Protein AF-A0A7Y1YZQ7-F1 (afdb_monomer_lite)

Sequence (120 aa):
PYTVEHVVTQLQLLVFSALAFTVLMRTGLYPPELRSTNLDSDWLYRRGLKRIVEGTGELASRAVSSVTAAASRRSSALISELYRHHGPSGWLARTWPTGAMAFWATVLLATYLIAYYVPL

Foldseek 3Di:
DDDPVNVVVVVVVVVVVVVVVVVCVVVVVDDDDDPDDPDPVVCCCVVVVVVVVVVVVVVVVVVVVVVVVVVVVVVVVVVVVVCVVPPDDPPPPDDPPVVVVVVVVVVVVVVVCCVVVPDD

Radius of gyration: 41.91 Å; chains: 1; bounding box: 87×52×84 Å

Secondary structure (DSSP, 8-state):
---HHHHHHHHHHHHHHHHHHHHHHHTT-S----------HHHHHHHHHHHHHHHHHHHHHHHHHHHHHHHHHHHHHHHHHHHHHS-S--TTSS---HHHHHHHHHHHHHHHHHHHHS--

Structure (mmCIF, N/CA/C/O backbone):
data_AF-A0A7Y1YZQ7-F1
#
_entry.id   AF-A0A7Y1YZQ7-F1
#
loop_
_atom_site.group_PDB
_atom_site.id
_atom_site.type_symbol
_atom_site.label_atom_id
_atom_site.label_alt_id
_atom_site.label_comp_id
_atom_site.label_asym_id
_atom_site.label_entity_id
_atom_site.label_seq_id
_atom_site.pdbx_PDB_ins_code
_atom_site.Cartn_x
_atom_site.Cartn_y
_atom_site.Cartn_z
_atom_site.occupancy
_atom_site.B_iso_or_equiv
_atom_site.auth_seq_id
_atom_site.auth_comp_id
_atom_site.auth_asym_id
_atom_site.auth_atom_id
_atom_site.pdbx_PDB_model_num
ATOM 1 N N . PRO A 1 1 ? 3.130 5.312 28.562 1.00 66.19 1 PRO A N 1
ATOM 2 C CA . PRO A 1 1 ? 3.251 4.200 29.538 1.00 66.19 1 PRO A CA 1
ATOM 3 C C . PRO A 1 1 ? 1.890 4.001 30.213 1.00 66.19 1 PRO A C 1
ATOM 5 O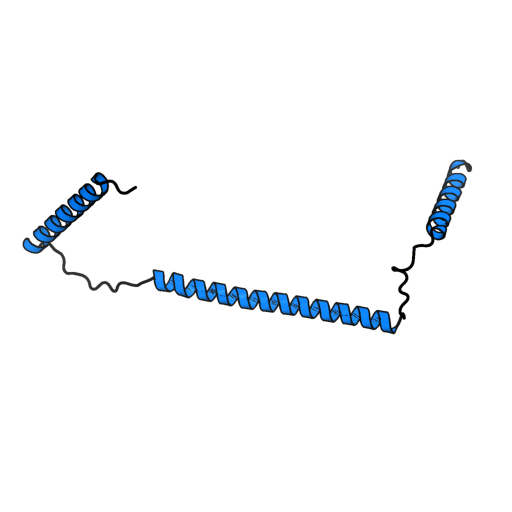 O . PRO A 1 1 ? 1.261 5.004 30.535 1.00 66.19 1 PRO A O 1
ATOM 8 N N . TYR A 1 2 ? 1.414 2.763 30.384 1.00 64.88 2 TYR A N 1
ATOM 9 C CA . TYR A 1 2 ? 0.182 2.504 31.141 1.00 64.88 2 TYR A CA 1
ATOM 10 C C . TYR A 1 2 ? 0.467 2.734 32.626 1.00 64.88 2 TYR A C 1
ATOM 12 O O . TYR A 1 2 ? 1.222 1.979 33.234 1.00 64.88 2 TYR A O 1
ATOM 20 N N . THR A 1 3 ? -0.084 3.804 33.195 1.00 91.31 3 THR A N 1
ATOM 21 C CA . THR A 1 3 ? -0.008 4.049 34.640 1.00 91.31 3 THR A CA 1
ATOM 22 C C . THR A 1 3 ? -1.187 3.378 35.336 1.00 91.31 3 THR A C 1
ATOM 24 O O . THR A 1 3 ? -2.202 3.073 34.704 1.00 91.31 3 THR A O 1
ATOM 27 N N . VAL A 1 4 ? -1.070 3.166 36.647 1.00 93.81 4 VAL A N 1
ATOM 28 C CA . VAL A 1 4 ? -2.165 2.620 37.465 1.00 93.81 4 VAL A CA 1
ATOM 29 C C . VAL A 1 4 ? -3.446 3.442 37.277 1.00 93.81 4 VAL A C 1
ATOM 31 O O . VAL A 1 4 ? -4.520 2.870 37.128 1.00 93.81 4 VAL A O 1
ATOM 34 N N . GLU A 1 5 ? -3.328 4.767 37.162 1.00 93.50 5 GLU A N 1
ATOM 35 C CA . GLU A 1 5 ? -4.459 5.664 36.896 1.00 93.50 5 GLU A CA 1
ATOM 36 C C . GLU A 1 5 ? -5.187 5.343 35.582 1.00 93.50 5 GLU A C 1
ATOM 38 O O . GLU A 1 5 ? -6.417 5.289 35.565 1.00 93.50 5 GLU A O 1
ATOM 43 N N . HIS A 1 6 ? -4.457 5.061 34.494 1.00 92.81 6 HIS A N 1
ATOM 44 C CA . HIS A 1 6 ? -5.070 4.693 33.211 1.00 92.81 6 HIS A CA 1
ATOM 45 C C . 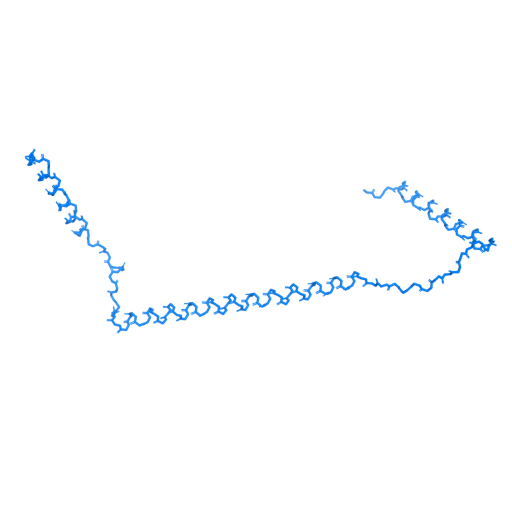HIS A 1 6 ? -5.877 3.394 33.328 1.00 92.81 6 HIS A C 1
ATOM 47 O O . HIS A 1 6 ? -6.993 3.315 32.816 1.00 92.81 6 HIS A O 1
ATOM 53 N N . VAL A 1 7 ? -5.340 2.389 34.027 1.00 94.69 7 VAL A N 1
ATOM 54 C CA . VAL A 1 7 ? -6.017 1.096 34.223 1.00 94.69 7 VAL A CA 1
ATOM 55 C C . VAL A 1 7 ? -7.265 1.260 35.087 1.00 94.69 7 VAL A C 1
ATOM 57 O O . VAL A 1 7 ? -8.333 0.772 34.725 1.00 94.69 7 VAL A O 1
ATOM 60 N N . VAL A 1 8 ? -7.153 1.979 36.207 1.00 96.44 8 VAL A N 1
ATOM 61 C CA . VAL A 1 8 ? -8.277 2.219 37.124 1.00 96.44 8 VAL A CA 1
ATOM 62 C C . VAL A 1 8 ? -9.402 2.968 36.414 1.00 96.44 8 VAL A C 1
ATOM 64 O O . VAL A 1 8 ? -10.560 2.570 36.520 1.00 96.44 8 VAL A O 1
ATOM 67 N N . THR A 1 9 ? -9.071 3.993 35.629 1.00 95.62 9 THR A N 1
ATOM 68 C CA . THR A 1 9 ? -10.070 4.764 34.877 1.00 95.62 9 THR A CA 1
ATOM 69 C C . THR A 1 9 ? -10.778 3.894 33.829 1.00 95.62 9 THR A C 1
ATOM 71 O O . THR A 1 9 ? -11.999 3.953 33.697 1.00 95.62 9 THR A O 1
ATOM 74 N N . GLN A 1 10 ? -10.055 3.021 33.117 1.00 96.50 10 GLN A N 1
ATOM 75 C CA . GLN A 1 10 ? -10.674 2.085 32.167 1.00 96.50 10 GLN A CA 1
ATOM 76 C C . GLN A 1 10 ? -11.581 1.059 32.853 1.00 96.50 10 GLN A C 1
ATOM 78 O O . GLN A 1 10 ? -12.674 0.782 32.360 1.00 96.50 10 GLN A O 1
ATOM 83 N N . LEU A 1 11 ? -11.166 0.531 34.008 1.00 97.12 11 LEU A N 1
ATOM 84 C CA . LEU A 1 11 ? -11.990 -0.381 34.802 1.00 97.12 11 LEU A CA 1
ATOM 85 C C . LEU A 1 11 ? -13.267 0.299 35.303 1.00 97.12 11 LEU A C 1
ATOM 87 O O . LEU A 1 11 ? -14.335 -0.302 35.231 1.00 97.12 11 LEU A O 1
ATOM 91 N N . GLN A 1 12 ? -13.186 1.555 35.749 1.00 97.06 12 GLN A N 1
ATOM 92 C CA . GLN A 1 12 ? -14.363 2.334 36.140 1.00 97.06 12 GLN A CA 1
ATOM 93 C C . GLN A 1 12 ? -15.352 2.462 34.975 1.00 97.06 12 GLN A C 1
ATOM 95 O O . GLN A 1 12 ? -16.531 2.148 35.142 1.00 97.06 12 GLN A O 1
ATOM 100 N N . LEU A 1 13 ? -14.881 2.848 33.783 1.00 97.44 13 LEU A N 1
ATOM 101 C CA . LEU A 1 13 ? -15.728 2.956 32.589 1.00 97.44 13 LEU A CA 1
ATOM 102 C C . LEU A 1 13 ? -16.376 1.617 32.210 1.00 97.44 13 LEU A C 1
ATOM 104 O O . LEU A 1 13 ? -17.564 1.585 31.884 1.00 97.44 13 LEU A O 1
ATOM 108 N N . LEU A 1 14 ? -15.627 0.514 32.286 1.00 97.44 14 LEU A N 1
ATOM 109 C CA . LEU A 1 14 ? -16.138 -0.833 32.021 1.00 97.44 14 LEU A CA 1
ATOM 110 C C . LEU A 1 14 ? -17.229 -1.236 33.020 1.00 97.44 14 LEU A C 1
ATOM 112 O O . LEU A 1 14 ? -18.287 -1.705 32.601 1.00 97.44 14 LEU A O 1
ATOM 116 N N . VAL A 1 15 ? -17.008 -1.014 34.320 1.00 97.94 15 VAL A N 1
ATOM 117 C CA . VAL A 1 15 ? -17.981 -1.338 35.377 1.00 97.94 15 VAL A CA 1
ATOM 118 C C . VAL A 1 15 ? -19.257 -0.514 35.220 1.00 97.94 15 VAL A C 1
ATOM 120 O O . VAL A 1 15 ? -20.351 -1.078 35.248 1.00 97.94 15 VAL A O 1
ATOM 123 N N . PHE A 1 16 ? -19.148 0.799 34.998 1.00 97.62 16 PHE A N 1
ATOM 124 C CA . PHE A 1 16 ? -20.322 1.650 34.788 1.00 97.62 16 PHE A CA 1
ATOM 125 C C . PHE A 1 16 ? -21.079 1.297 33.505 1.00 97.62 16 PHE A C 1
ATOM 127 O O . PHE A 1 16 ? -22.308 1.255 33.523 1.00 97.62 16 PHE A O 1
ATOM 134 N N . SER A 1 17 ? -20.372 0.978 32.416 1.00 96.75 17 SER A N 1
ATOM 135 C CA . SER A 1 17 ? -21.000 0.525 31.168 1.00 96.75 17 SER A CA 1
ATOM 136 C C . SER A 1 17 ? -21.757 -0.784 31.384 1.00 96.75 17 SER A C 1
ATOM 138 O O . SER A 1 17 ? -22.932 -0.882 31.040 1.00 96.75 17 SER A O 1
ATOM 140 N N . ALA A 1 18 ? -21.123 -1.773 32.022 1.00 96.00 18 ALA A N 1
ATOM 141 C CA . ALA A 1 18 ? -21.753 -3.050 32.340 1.00 96.00 18 ALA A CA 1
ATOM 142 C C . ALA A 1 18 ? -22.994 -2.875 33.234 1.00 96.00 18 ALA A C 1
ATOM 144 O O . ALA A 1 18 ? -24.029 -3.492 32.973 1.00 96.00 18 ALA A O 1
ATOM 145 N N . LEU A 1 19 ? -22.928 -2.001 34.245 1.00 96.12 19 LEU A N 1
ATOM 146 C CA . LEU A 1 19 ? -24.069 -1.674 35.102 1.00 96.12 19 LEU A CA 1
ATOM 147 C C . LEU A 1 19 ? -25.211 -1.039 34.296 1.00 96.12 19 LEU A C 1
ATOM 149 O O . LEU A 1 19 ? -26.354 -1.473 34.426 1.00 96.12 19 LEU A O 1
ATOM 153 N N . ALA A 1 20 ? -24.911 -0.064 33.432 1.00 93.31 20 ALA A N 1
ATOM 154 C CA . ALA A 1 20 ? -25.903 0.590 32.582 1.00 93.31 20 ALA A CA 1
ATOM 155 C C . ALA A 1 20 ? -26.609 -0.412 31.653 1.00 93.31 2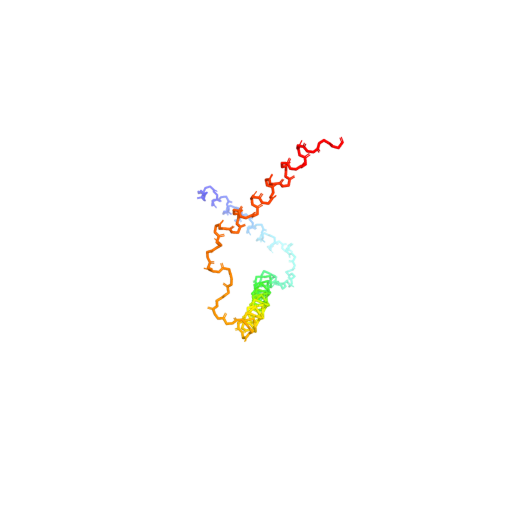0 ALA A C 1
ATOM 157 O O . ALA A 1 20 ? -27.839 -0.442 31.608 1.00 93.31 20 ALA A O 1
ATOM 158 N N . PHE A 1 21 ? -25.854 -1.290 30.983 1.00 91.75 21 PHE A N 1
ATOM 159 C CA . PHE A 1 21 ? -26.421 -2.360 30.156 1.00 91.75 21 PHE A CA 1
ATOM 160 C C . PHE A 1 21 ? -27.250 -3.353 30.978 1.00 91.75 21 PHE A C 1
ATOM 162 O O . PHE A 1 21 ? -28.322 -3.763 30.540 1.00 91.75 21 PHE A O 1
ATOM 169 N N . THR A 1 22 ? -26.810 -3.701 32.191 1.00 93.06 22 THR A N 1
ATOM 170 C CA . THR A 1 22 ? -27.555 -4.604 33.083 1.00 93.06 22 THR A CA 1
ATOM 171 C C . THR A 1 22 ? -28.889 -3.993 33.506 1.00 93.06 22 THR A C 1
ATOM 173 O O . THR A 1 22 ? -29.917 -4.668 33.472 1.00 93.06 22 THR A O 1
ATOM 176 N N . VAL A 1 23 ? -28.904 -2.708 33.868 1.00 94.06 23 VAL A N 1
ATOM 177 C CA . VAL A 1 23 ? -30.135 -1.974 34.195 1.00 94.06 23 VAL A CA 1
ATOM 178 C C . VAL A 1 23 ? -31.054 -1.896 32.977 1.00 94.06 23 VAL A C 1
ATOM 180 O O . VAL A 1 23 ? -32.245 -2.172 33.102 1.00 94.06 23 VAL A O 1
ATOM 183 N N . LEU A 1 24 ? -30.517 -1.592 31.793 1.00 91.75 24 LEU A N 1
ATOM 184 C CA . LEU A 1 24 ? -31.277 -1.533 30.542 1.00 91.75 24 LEU A CA 1
ATOM 185 C C . LEU A 1 24 ? -31.925 -2.888 30.194 1.00 91.75 24 LEU A C 1
ATOM 187 O O . LEU A 1 24 ? -33.093 -2.944 29.813 1.00 91.75 24 LEU A O 1
ATOM 191 N N . MET A 1 25 ? -31.197 -3.986 30.415 1.00 88.12 25 MET A N 1
ATOM 192 C CA . MET A 1 25 ? -31.698 -5.351 30.236 1.00 88.12 25 MET A CA 1
ATOM 193 C C . MET A 1 25 ? -32.784 -5.702 31.266 1.00 88.12 25 MET A C 1
ATOM 195 O O . MET A 1 25 ? -33.828 -6.244 30.917 1.00 88.12 25 MET A O 1
ATOM 199 N N . ARG A 1 26 ? -32.575 -5.352 32.544 1.00 90.06 26 ARG A N 1
ATOM 200 C CA . ARG A 1 26 ? -33.533 -5.605 33.639 1.00 90.06 26 ARG A CA 1
ATOM 201 C C . ARG A 1 26 ? -34.815 -4.782 33.524 1.00 90.06 26 ARG A C 1
ATOM 203 O O . ARG A 1 26 ? -35.853 -5.232 33.997 1.00 90.06 26 ARG A O 1
ATOM 210 N N . THR A 1 27 ? -34.742 -3.594 32.932 1.00 91.12 27 THR A N 1
ATOM 211 C CA . THR A 1 27 ? -35.890 -2.696 32.719 1.00 91.12 27 THR A CA 1
ATOM 212 C C . THR A 1 27 ? -36.657 -2.996 31.430 1.00 91.12 27 THR A C 1
ATOM 214 O O . THR A 1 27 ? -37.704 -2.397 31.205 1.00 91.12 27 THR A O 1
ATOM 217 N N . GLY A 1 28 ? -36.175 -3.920 30.588 1.00 82.00 28 GLY A N 1
ATOM 218 C CA . GLY A 1 28 ? -36.838 -4.291 29.332 1.00 82.00 28 GLY A CA 1
ATOM 219 C C . GLY A 1 28 ? -36.784 -3.210 28.246 1.00 82.00 28 GLY A C 1
ATOM 220 O O . GLY A 1 28 ? -37.432 -3.348 27.215 1.00 82.00 28 GLY A O 1
ATOM 221 N N . LEU A 1 29 ? -36.005 -2.146 28.459 1.00 84.06 29 LEU A N 1
ATOM 222 C CA . LEU A 1 29 ? -35.761 -1.071 27.491 1.00 84.06 29 LEU A CA 1
ATOM 223 C C . LEU A 1 29 ? -34.689 -1.451 26.453 1.00 84.06 29 LEU A C 1
ATOM 225 O O . LEU A 1 29 ? -34.409 -0.665 25.549 1.00 84.06 29 LEU A O 1
ATOM 229 N N . TYR A 1 30 ? -34.072 -2.630 26.584 1.00 78.62 30 TYR A N 1
ATOM 230 C CA . TYR A 1 30 ? -33.070 -3.122 25.643 1.00 78.62 30 TYR A CA 1
ATOM 231 C C . TYR A 1 30 ? -33.735 -3.572 24.327 1.00 78.62 30 TYR A C 1
ATOM 233 O O . TYR A 1 30 ? -34.530 -4.517 24.347 1.00 78.62 30 TYR A O 1
ATOM 241 N N . PRO A 1 31 ? -33.448 -2.920 23.183 1.00 77.88 31 PRO A N 1
ATOM 242 C CA . PRO A 1 31 ? -34.016 -3.323 21.904 1.00 77.88 31 PRO A CA 1
ATOM 243 C C . PRO A 1 31 ? -33.502 -4.717 21.490 1.00 77.88 31 PRO A C 1
ATOM 245 O O . PRO A 1 31 ? -32.351 -5.047 21.779 1.00 77.88 31 PRO A O 1
ATOM 248 N N . PRO A 1 32 ? -34.321 -5.539 20.804 1.00 77.88 32 PRO A N 1
ATOM 249 C CA . PRO A 1 32 ? -33.917 -6.870 20.360 1.00 77.88 32 PRO A CA 1
ATOM 250 C C . PRO A 1 32 ? -32.652 -6.816 19.501 1.00 77.88 32 PRO A C 1
ATOM 252 O O . PRO A 1 32 ? -32.544 -5.988 18.595 1.00 77.88 32 PRO A O 1
ATOM 255 N N . GLU A 1 33 ? -31.710 -7.719 19.765 1.00 72.25 33 GLU A N 1
ATOM 256 C CA . GLU A 1 33 ? -30.450 -7.807 19.030 1.00 72.25 33 GLU A CA 1
ATOM 257 C C . GLU A 1 33 ? -30.724 -8.111 17.550 1.00 72.25 33 GLU A C 1
ATOM 259 O O . GLU A 1 33 ? -31.136 -9.214 17.178 1.00 72.25 33 GLU A O 1
ATOM 264 N N . LEU A 1 34 ? -30.509 -7.121 16.678 1.00 74.25 34 LEU A N 1
ATOM 265 C CA . LEU A 1 34 ? -30.526 -7.357 15.239 1.00 74.25 34 LEU A CA 1
ATOM 266 C C . LEU A 1 34 ? -29.399 -8.334 14.900 1.00 74.25 34 LEU A C 1
ATOM 268 O O . LEU A 1 34 ? -28.246 -8.118 15.276 1.00 74.25 34 LEU A O 1
ATOM 272 N N . ARG A 1 35 ? -29.724 -9.386 14.138 1.00 72.94 35 ARG A N 1
ATOM 273 C CA . ARG A 1 35 ? -28.725 -10.306 13.585 1.00 72.94 35 ARG A CA 1
ATOM 274 C C . ARG A 1 35 ? -27.797 -9.541 12.643 1.00 72.94 35 ARG A C 1
ATOM 276 O O . ARG A 1 35 ? -28.085 -9.392 11.461 1.00 72.94 35 ARG A O 1
ATOM 283 N N . SER A 1 36 ? -26.688 -9.059 13.187 1.00 72.19 36 SER A N 1
ATOM 284 C CA . SER A 1 36 ? -25.616 -8.434 12.430 1.00 72.19 36 SER A CA 1
ATOM 285 C C . SER A 1 36 ? -24.563 -9.490 12.124 1.00 72.19 36 SER A C 1
ATOM 287 O O . SER A 1 36 ? -23.913 -10.027 13.023 1.00 72.19 36 SER A O 1
ATOM 289 N N . THR A 1 37 ? -24.413 -9.834 10.847 1.00 78.56 37 THR A N 1
ATOM 290 C CA . THR A 1 37 ? -23.277 -10.635 10.391 1.00 78.56 37 THR A CA 1
ATOM 291 C C . THR A 1 37 ? -22.037 -9.754 10.450 1.00 78.56 37 THR A C 1
ATOM 293 O O . THR A 1 37 ? -21.938 -8.770 9.720 1.00 78.56 37 THR A O 1
ATOM 296 N N . ASN A 1 38 ? -21.090 -10.101 11.321 1.00 74.31 38 ASN A N 1
ATOM 297 C CA . ASN A 1 38 ? -19.806 -9.415 11.384 1.00 74.31 38 ASN A CA 1
ATOM 298 C C . ASN A 1 38 ? -19.034 -9.696 10.085 1.00 74.31 38 ASN A C 1
ATOM 300 O O . ASN A 1 38 ? -18.536 -10.803 9.875 1.00 74.31 38 ASN A O 1
ATOM 304 N N . LEU A 1 39 ? -19.013 -8.720 9.178 1.00 78.44 39 LEU A N 1
ATOM 305 C CA . LEU A 1 39 ? -18.270 -8.823 7.933 1.00 78.44 39 LEU A CA 1
ATOM 306 C C . LEU A 1 39 ? -16.825 -8.396 8.198 1.00 78.44 39 LEU A C 1
ATOM 308 O O . LEU A 1 39 ? -16.535 -7.201 8.286 1.00 78.44 39 LEU A O 1
ATOM 312 N N . ASP A 1 40 ? -15.929 -9.378 8.307 1.00 78.75 40 ASP A N 1
ATOM 313 C CA . ASP A 1 40 ? -14.489 -9.159 8.476 1.00 78.75 40 ASP A CA 1
ATOM 314 C C . ASP A 1 40 ? -13.872 -8.590 7.183 1.00 78.75 40 ASP A C 1
ATOM 316 O O . ASP A 1 40 ? -13.246 -9.273 6.368 1.00 78.75 40 ASP A O 1
ATOM 320 N N . SER A 1 41 ? -14.114 -7.299 6.964 1.00 79.56 41 SER A N 1
ATOM 321 C CA . SER A 1 41 ? -13.586 -6.543 5.827 1.00 79.56 41 SER A CA 1
ATOM 322 C C . SER A 1 41 ? -12.065 -6.381 5.914 1.00 79.56 41 SER A C 1
ATOM 324 O O . SER A 1 41 ? -11.408 -6.250 4.879 1.00 79.56 41 SER A O 1
ATOM 326 N N . ASP A 1 42 ? -11.487 -6.437 7.123 1.00 83.94 42 ASP A N 1
ATOM 327 C CA . ASP A 1 42 ? -10.035 -6.366 7.319 1.00 83.94 42 ASP A CA 1
ATOM 328 C C . ASP A 1 42 ? -9.346 -7.575 6.681 1.00 83.94 42 ASP A C 1
ATOM 330 O O . ASP A 1 42 ? -8.327 -7.418 6.004 1.00 83.94 42 ASP A O 1
ATOM 334 N N . TRP A 1 43 ? -9.944 -8.769 6.781 1.00 85.50 43 TRP A N 1
ATOM 335 C CA . TRP A 1 43 ? -9.440 -9.957 6.090 1.00 85.50 43 TRP A CA 1
ATOM 336 C C . TRP A 1 43 ? -9.414 -9.785 4.568 1.00 85.50 43 TRP A C 1
ATOM 338 O O . TRP A 1 43 ? -8.407 -10.117 3.929 1.00 85.50 43 TRP A O 1
ATOM 348 N N . LEU A 1 44 ? -10.490 -9.240 3.985 1.00 83.88 44 LEU A N 1
ATOM 349 C CA . LEU A 1 44 ? -10.581 -8.987 2.542 1.00 83.88 44 LEU A CA 1
ATOM 350 C C . LEU A 1 44 ? -9.485 -8.027 2.084 1.00 83.88 44 LEU A C 1
ATOM 352 O O . LEU A 1 44 ? -8.789 -8.314 1.109 1.00 83.88 44 LEU A O 1
ATOM 356 N N . TYR A 1 45 ? -9.286 -6.934 2.819 1.00 81.31 45 TYR A N 1
ATOM 357 C CA . TYR A 1 45 ? -8.231 -5.971 2.531 1.00 81.31 45 TYR A CA 1
ATOM 358 C C . TYR A 1 45 ? -6.840 -6.600 2.681 1.00 81.31 45 TYR A C 1
ATOM 360 O O . TYR A 1 45 ? -6.048 -6.606 1.740 1.00 81.31 45 TYR A O 1
ATOM 368 N N . ARG A 1 46 ? -6.547 -7.207 3.833 1.00 83.81 46 ARG A N 1
ATOM 369 C CA . ARG A 1 46 ? -5.222 -7.743 4.170 1.00 83.81 46 ARG A CA 1
ATOM 370 C C . ARG A 1 46 ? -4.797 -8.865 3.236 1.00 83.81 46 ARG A C 1
ATOM 372 O O . ARG A 1 46 ? -3.641 -8.930 2.818 1.00 83.81 46 ARG A O 1
ATOM 379 N N . ARG A 1 47 ? -5.718 -9.774 2.912 1.00 86.19 47 ARG A N 1
ATOM 380 C CA . ARG A 1 47 ? -5.416 -10.925 2.063 1.00 86.19 47 ARG A CA 1
ATOM 381 C C . ARG A 1 47 ? -5.539 -10.594 0.580 1.00 86.19 47 ARG A C 1
ATOM 383 O O . ARG A 1 47 ? -4.709 -11.064 -0.198 1.00 86.19 47 ARG A O 1
ATOM 390 N N . GLY A 1 48 ? -6.549 -9.820 0.191 1.00 86.19 48 GLY A N 1
ATOM 391 C CA . GLY A 1 48 ? -6.765 -9.409 -1.193 1.00 86.19 48 GLY A CA 1
ATOM 392 C C . GLY A 1 48 ? -5.631 -8.524 -1.695 1.00 86.19 48 GLY A C 1
ATOM 393 O O . GLY A 1 48 ? -4.999 -8.849 -2.699 1.00 86.19 48 GLY A O 1
ATOM 394 N N . LEU A 1 49 ? -5.297 -7.470 -0.947 1.00 85.69 49 LEU A N 1
ATOM 395 C CA . LEU A 1 49 ? -4.253 -6.528 -1.340 1.00 85.69 49 LEU A CA 1
ATOM 396 C C . LEU A 1 49 ? -2.876 -7.194 -1.412 1.00 85.69 49 LEU A C 1
ATOM 398 O O . LEU A 1 49 ? -2.153 -6.983 -2.382 1.00 85.69 49 LEU A O 1
ATOM 402 N N . LYS A 1 50 ? -2.534 -8.056 -0.441 1.00 89.12 50 LYS A N 1
ATOM 403 C CA . LYS A 1 50 ? -1.261 -8.794 -0.449 1.00 89.12 50 LYS A CA 1
ATOM 404 C C . LYS A 1 50 ? -1.082 -9.607 -1.735 1.00 89.12 50 LYS A C 1
ATOM 406 O O . LYS A 1 50 ? -0.042 -9.504 -2.375 1.00 89.12 50 LYS A O 1
ATOM 411 N N . ARG A 1 51 ? -2.113 -10.350 -2.156 1.00 85.56 51 ARG A N 1
ATOM 412 C CA . ARG A 1 51 ? -2.059 -11.153 -3.391 1.00 85.56 51 ARG A CA 1
ATOM 413 C C . ARG A 1 51 ? -1.950 -10.301 -4.652 1.00 85.56 51 ARG A C 1
ATOM 415 O O . ARG A 1 51 ? -1.260 -10.698 -5.584 1.00 85.56 51 ARG A O 1
ATOM 422 N N . ILE A 1 52 ? -2.617 -9.147 -4.687 1.00 88.31 52 ILE A N 1
ATOM 423 C CA . ILE A 1 52 ? -2.531 -8.217 -5.821 1.00 88.31 52 ILE A CA 1
ATOM 424 C C . ILE A 1 52 ? -1.106 -7.669 -5.946 1.00 88.31 52 ILE A C 1
ATOM 426 O O . ILE A 1 52 ? -0.553 -7.668 -7.041 1.00 88.31 52 ILE A O 1
ATOM 430 N N . VAL A 1 53 ? -0.498 -7.244 -4.837 1.00 88.44 53 VAL A N 1
ATOM 431 C CA . VAL A 1 53 ? 0.867 -6.694 -4.819 1.00 88.44 53 VAL A CA 1
ATOM 432 C C . VAL A 1 53 ? 1.909 -7.748 -5.207 1.00 88.44 53 VAL A C 1
ATOM 434 O O . VAL A 1 53 ? 2.794 -7.469 -6.012 1.00 88.44 53 VAL A O 1
ATOM 437 N N . GLU A 1 54 ? 1.792 -8.968 -4.679 1.00 88.62 54 GLU A N 1
ATOM 438 C CA . GLU A 1 54 ? 2.684 -10.078 -5.043 1.00 88.62 54 GLU A CA 1
ATOM 439 C C . GLU A 1 54 ? 2.541 -10.432 -6.535 1.00 88.62 54 GLU A C 1
ATOM 441 O O . GLU A 1 54 ? 3.537 -10.526 -7.254 1.00 88.62 54 GLU A O 1
ATOM 446 N N . GLY A 1 55 ? 1.305 -10.526 -7.038 1.00 85.25 55 GLY A N 1
ATOM 447 C CA . GLY A 1 55 ? 1.036 -10.845 -8.440 1.00 85.25 55 GLY A CA 1
ATOM 448 C C . GLY A 1 55 ? 1.543 -9.786 -9.427 1.00 85.25 55 GLY A C 1
ATOM 449 O O . GLY A 1 55 ? 2.117 -10.131 -10.462 1.00 85.25 55 GLY A O 1
ATOM 450 N N . THR A 1 56 ? 1.378 -8.494 -9.125 1.00 88.44 56 THR A N 1
ATOM 451 C CA . THR A 1 56 ? 1.863 -7.415 -10.003 1.00 88.44 56 THR A CA 1
ATOM 452 C C . THR A 1 56 ? 3.385 -7.305 -9.993 1.00 88.44 56 THR A C 1
ATOM 454 O O . THR A 1 56 ? 3.978 -7.078 -11.049 1.00 88.44 56 THR A O 1
ATOM 457 N N . GLY A 1 57 ? 4.032 -7.532 -8.845 1.00 85.75 57 GLY A N 1
ATOM 458 C CA . GLY A 1 57 ? 5.492 -7.556 -8.733 1.00 85.75 57 GLY A CA 1
ATOM 459 C C . GLY A 1 57 ? 6.136 -8.678 -9.552 1.00 85.75 57 GLY A C 1
ATOM 460 O O . GLY A 1 57 ? 7.128 -8.459 -10.255 1.00 85.75 57 GLY A O 1
ATOM 461 N N . GLU A 1 58 ? 5.548 -9.876 -9.538 1.00 87.12 58 GLU A N 1
ATOM 462 C CA . GLU A 1 58 ? 6.015 -10.990 -10.369 1.00 87.12 58 GLU A CA 1
ATOM 463 C C . GLU A 1 58 ? 5.848 -10.717 -11.869 1.00 87.12 58 GLU A C 1
ATOM 465 O O . GLU A 1 58 ? 6.757 -10.988 -12.653 1.00 87.12 58 GLU A O 1
ATOM 470 N N . LEU A 1 59 ? 4.719 -10.144 -12.291 1.00 85.25 59 LEU A N 1
ATOM 471 C CA . LEU A 1 59 ? 4.507 -9.789 -13.697 1.00 85.25 59 LEU A CA 1
ATOM 472 C C . LEU A 1 59 ? 5.474 -8.692 -14.159 1.00 85.25 59 LEU A C 1
ATOM 474 O O . LEU A 1 59 ? 6.071 -8.814 -15.230 1.00 85.25 59 LEU A O 1
ATOM 478 N N . ALA A 1 60 ? 5.681 -7.657 -13.343 1.00 88.12 60 ALA A N 1
ATOM 479 C CA . ALA A 1 60 ? 6.606 -6.570 -13.645 1.00 88.12 60 ALA A CA 1
ATOM 480 C C . ALA A 1 60 ? 8.055 -7.067 -13.743 1.00 88.12 60 ALA A C 1
ATOM 482 O O . ALA A 1 60 ? 8.761 -6.738 -14.696 1.00 88.12 60 ALA A O 1
ATOM 483 N N . SER A 1 61 ? 8.497 -7.910 -12.808 1.00 85.00 61 SER A N 1
ATOM 484 C CA . SER A 1 61 ? 9.850 -8.484 -12.841 1.00 85.00 61 SER A CA 1
ATOM 485 C C . SER A 1 61 ? 10.063 -9.425 -14.032 1.00 85.00 61 SER A C 1
ATOM 487 O O . SER A 1 61 ? 11.120 -9.375 -14.665 1.00 85.00 61 SER A O 1
ATOM 489 N N . ARG A 1 62 ? 9.061 -10.228 -14.417 1.00 85.62 62 ARG A N 1
ATOM 490 C CA . ARG A 1 62 ? 9.092 -11.045 -15.648 1.00 85.62 62 ARG A CA 1
ATOM 491 C C . ARG A 1 62 ? 9.130 -10.182 -16.916 1.00 85.62 62 ARG A C 1
ATOM 493 O O . ARG A 1 62 ? 9.878 -10.480 -17.848 1.00 85.62 62 ARG A O 1
ATOM 500 N N . ALA A 1 63 ? 8.383 -9.080 -16.952 1.00 89.69 63 ALA A N 1
ATOM 501 C CA . ALA A 1 63 ? 8.422 -8.130 -18.062 1.00 89.69 63 ALA A CA 1
ATOM 502 C C . ALA A 1 63 ? 9.804 -7.466 -18.182 1.00 89.69 63 ALA A C 1
ATOM 504 O O . ALA A 1 63 ? 10.420 -7.505 -19.244 1.00 89.69 63 ALA A O 1
ATOM 505 N N . VAL A 1 64 ? 10.350 -6.946 -17.082 1.00 90.31 64 VAL A N 1
ATOM 506 C CA . VAL A 1 64 ? 11.677 -6.313 -17.074 1.00 90.31 64 VAL A CA 1
ATOM 507 C C . VAL A 1 64 ? 12.770 -7.314 -17.451 1.00 90.31 64 VAL A C 1
ATOM 50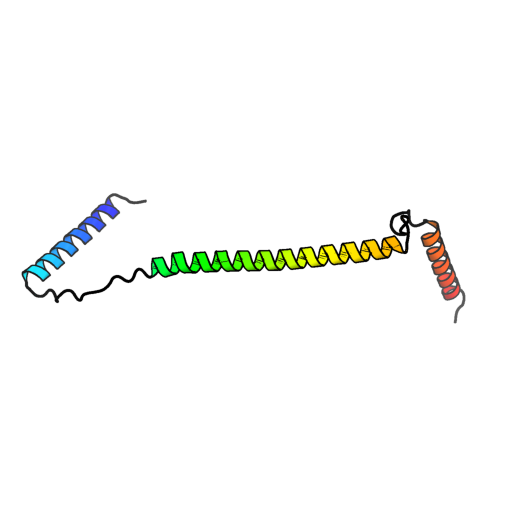9 O O . VAL A 1 64 ? 13.605 -7.008 -18.298 1.00 90.31 64 VAL A O 1
ATOM 512 N N . SER A 1 65 ? 12.756 -8.523 -16.884 1.00 87.44 65 SER A N 1
ATOM 513 C CA . SER A 1 65 ? 13.749 -9.562 -17.200 1.00 87.44 65 SER A CA 1
ATOM 514 C C . SER A 1 65 ? 13.661 -10.066 -18.643 1.00 87.44 65 SER A C 1
ATOM 516 O O . SER A 1 65 ? 14.690 -10.330 -19.261 1.00 87.44 65 SER A O 1
ATOM 518 N N . SER A 1 66 ? 12.463 -10.161 -19.227 1.00 84.31 66 SER A N 1
ATOM 519 C CA . SER A 1 66 ? 12.313 -10.534 -20.641 1.00 84.31 66 SER A CA 1
ATOM 520 C C . SER A 1 66 ? 12.810 -9.439 -21.588 1.00 84.31 66 SER A C 1
ATOM 522 O O . SER A 1 66 ? 13.491 -9.752 -22.566 1.00 84.31 66 SER A O 1
ATOM 524 N N . VAL A 1 67 ? 12.558 -8.165 -21.269 1.00 89.00 67 VAL A N 1
ATOM 525 C CA . VAL A 1 67 ? 1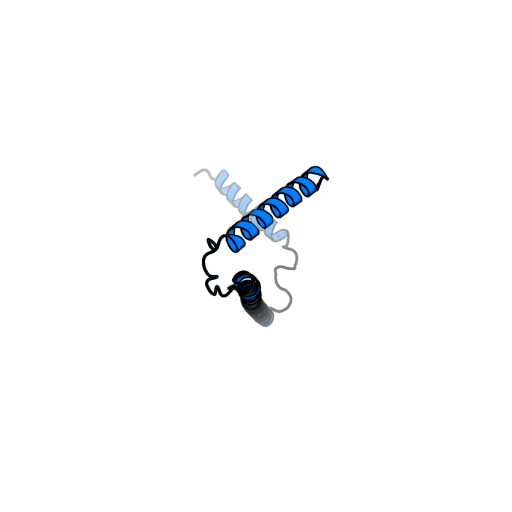3.067 -7.014 -22.029 1.00 89.00 67 VAL A CA 1
ATOM 526 C C . VAL A 1 67 ? 14.588 -6.925 -21.938 1.00 89.00 67 VAL A C 1
ATOM 528 O O . VAL A 1 67 ? 15.248 -6.799 -22.969 1.00 89.00 67 VAL A O 1
ATOM 531 N N . THR A 1 68 ? 15.170 -7.047 -20.743 1.00 87.81 68 THR A N 1
ATOM 532 C CA . THR A 1 68 ? 16.631 -7.004 -20.574 1.00 87.81 68 THR A CA 1
ATOM 533 C C . THR A 1 68 ? 17.310 -8.197 -21.239 1.00 87.81 68 THR A C 1
ATOM 535 O O . THR A 1 68 ? 18.324 -8.014 -21.910 1.00 87.81 68 THR A O 1
ATOM 538 N N . ALA A 1 69 ? 16.729 -9.397 -21.154 1.00 85.38 69 ALA A N 1
ATOM 539 C CA . ALA A 1 69 ? 17.244 -10.579 -21.839 1.00 85.38 69 ALA A CA 1
ATOM 540 C C . ALA A 1 69 ? 17.085 -10.502 -23.369 1.00 85.38 69 ALA A C 1
ATOM 542 O O . ALA A 1 69 ? 17.891 -11.060 -24.112 1.00 85.38 69 ALA A O 1
ATOM 543 N N . ALA A 1 70 ? 16.043 -9.841 -23.879 1.00 84.62 70 ALA A N 1
ATOM 544 C CA . ALA A 1 70 ? 15.903 -9.573 -25.308 1.00 84.62 70 ALA A CA 1
ATOM 545 C C . ALA A 1 70 ? 16.931 -8.535 -25.779 1.00 84.62 70 ALA A C 1
ATOM 547 O O . ALA A 1 70 ? 17.580 -8.747 -26.801 1.00 84.62 70 ALA A O 1
ATOM 548 N N . ALA A 1 71 ? 17.121 -7.455 -25.018 1.00 86.19 71 ALA A N 1
ATOM 549 C CA . ALA A 1 71 ? 18.096 -6.410 -25.310 1.00 86.19 71 ALA A CA 1
ATOM 550 C C . ALA A 1 71 ? 19.534 -6.950 -25.306 1.00 86.19 71 ALA A C 1
ATOM 552 O O . ALA A 1 71 ? 20.287 -6.660 -26.234 1.00 86.19 71 ALA A O 1
ATOM 553 N N . SER A 1 72 ? 19.891 -7.789 -24.327 1.00 83.00 72 SER A N 1
ATOM 554 C CA . SER A 1 72 ? 21.220 -8.404 -24.242 1.00 83.00 72 SER A CA 1
ATOM 555 C C . SER A 1 72 ? 21.472 -9.413 -25.362 1.00 83.00 72 SER A C 1
ATOM 557 O O . SER A 1 72 ? 22.535 -9.406 -25.970 1.00 83.00 72 SER A O 1
ATOM 559 N N . ARG A 1 73 ? 20.479 -10.236 -25.725 1.00 81.00 73 ARG A N 1
ATOM 560 C CA . ARG A 1 73 ? 20.593 -11.129 -26.890 1.00 81.00 73 ARG A CA 1
ATOM 561 C C . ARG A 1 73 ? 20.779 -10.351 -28.190 1.00 81.00 73 ARG A C 1
ATOM 563 O O . ARG A 1 73 ? 21.566 -10.762 -29.038 1.00 81.00 73 ARG A O 1
ATOM 570 N N . ARG A 1 74 ? 20.086 -9.219 -28.343 1.00 75.25 74 ARG A N 1
ATOM 571 C CA . ARG A 1 74 ? 20.179 -8.362 -29.532 1.00 75.25 74 ARG A CA 1
ATOM 572 C C . ARG A 1 74 ? 21.523 -7.646 -29.605 1.00 75.25 74 ARG A C 1
ATOM 574 O O . ARG A 1 74 ? 22.117 -7.611 -30.676 1.00 75.25 74 ARG A O 1
ATOM 581 N N . SER A 1 75 ? 22.034 -7.142 -28.481 1.00 77.75 75 SER A N 1
ATOM 582 C CA . SER A 1 75 ? 23.364 -6.533 -28.433 1.00 77.75 75 SER A CA 1
ATOM 583 C C . SER A 1 75 ? 24.460 -7.563 -28.697 1.00 77.75 75 SER A C 1
ATOM 585 O O . SER A 1 75 ? 25.322 -7.307 -29.529 1.00 77.75 75 SER A O 1
ATOM 587 N N . SER A 1 76 ? 24.396 -8.754 -28.097 1.00 75.25 76 SER A N 1
ATOM 588 C CA . SER A 1 76 ? 25.353 -9.832 -28.372 1.00 75.25 76 SER A CA 1
ATOM 589 C C . SER A 1 76 ? 25.298 -10.313 -29.823 1.00 75.25 76 SER A C 1
ATOM 591 O O . SER A 1 76 ? 26.349 -10.570 -30.400 1.00 75.25 76 SER A O 1
ATOM 593 N N . ALA A 1 77 ? 24.112 -10.388 -30.437 1.00 76.44 77 ALA A N 1
ATOM 594 C CA . ALA A 1 77 ? 23.972 -10.745 -31.848 1.00 76.44 77 ALA A CA 1
ATOM 595 C C . ALA A 1 77 ? 24.592 -9.682 -32.767 1.00 76.44 77 ALA A C 1
ATOM 597 O O . ALA A 1 77 ? 25.392 -10.032 -33.631 1.00 76.44 77 ALA A O 1
ATOM 598 N N . LEU A 1 78 ? 24.300 -8.396 -32.532 1.00 73.62 78 LEU A N 1
ATOM 599 C CA . LEU A 1 78 ? 24.892 -7.280 -33.280 1.00 73.62 78 LEU A CA 1
ATOM 600 C C . LEU A 1 78 ? 26.412 -7.253 -33.130 1.00 73.62 78 LEU A C 1
ATOM 602 O O . LEU A 1 78 ? 27.122 -7.148 -34.122 1.00 73.62 78 LEU A O 1
ATOM 606 N N . ILE A 1 79 ? 26.910 -7.418 -31.905 1.00 73.06 79 ILE A N 1
ATOM 607 C CA . ILE A 1 79 ? 28.340 -7.527 -31.629 1.00 73.06 79 ILE A CA 1
ATOM 608 C C . ILE A 1 79 ? 28.920 -8.716 -32.405 1.00 73.06 79 ILE A C 1
ATOM 610 O O . ILE A 1 79 ? 29.875 -8.531 -33.146 1.00 73.06 79 ILE A O 1
ATOM 614 N N . SER A 1 80 ? 28.322 -9.908 -32.328 1.00 69.81 80 SER A N 1
ATOM 615 C CA . SER A 1 80 ? 28.828 -11.094 -33.035 1.00 69.81 80 SER A CA 1
ATOM 616 C C . SER A 1 80 ? 28.828 -10.942 -34.562 1.00 69.81 80 SER A C 1
ATOM 618 O O . SER A 1 80 ? 29.759 -11.400 -35.217 1.00 69.81 80 SER A O 1
ATOM 620 N N . GLU A 1 81 ? 27.834 -10.251 -35.126 1.00 68.75 81 GLU A N 1
ATOM 621 C CA . GLU A 1 81 ? 27.723 -9.967 -36.559 1.00 68.75 81 GLU A CA 1
ATOM 622 C C . GLU A 1 81 ? 28.802 -8.964 -37.002 1.00 68.75 81 GLU A C 1
ATOM 624 O O . GLU A 1 81 ? 29.472 -9.168 -38.016 1.00 68.75 81 GLU A O 1
ATOM 629 N N . LEU A 1 82 ? 29.049 -7.934 -36.183 1.00 66.94 82 LEU A N 1
ATOM 630 C CA . LEU A 1 82 ? 30.150 -6.987 -36.365 1.00 66.94 82 LEU A CA 1
ATOM 631 C C . LEU A 1 82 ? 31.522 -7.670 -36.254 1.00 66.94 82 LEU A C 1
ATOM 633 O O . LEU A 1 82 ? 32.384 -7.418 -37.092 1.00 66.94 82 LEU A O 1
ATOM 637 N N . TYR A 1 83 ? 31.712 -8.577 -35.291 1.00 61.59 83 TYR A N 1
ATOM 638 C CA . TYR A 1 83 ? 32.936 -9.380 -35.142 1.00 61.59 83 TYR A CA 1
ATOM 639 C C . TYR A 1 83 ? 33.149 -10.353 -36.308 1.00 61.59 83 TYR A C 1
ATOM 641 O O . TYR A 1 83 ? 34.285 -10.652 -36.670 1.00 61.59 83 TYR A O 1
ATOM 649 N N . ARG A 1 84 ? 32.067 -10.851 -36.916 1.00 64.12 84 ARG A N 1
ATOM 650 C CA . ARG A 1 84 ? 32.134 -11.771 -38.058 1.00 64.12 84 ARG A CA 1
ATOM 651 C C . ARG A 1 84 ? 32.590 -11.080 -39.346 1.00 64.12 84 ARG A C 1
ATOM 653 O O . ARG A 1 84 ? 33.172 -11.743 -40.196 1.00 64.12 84 ARG A O 1
ATOM 660 N N . HIS A 1 85 ? 32.359 -9.771 -39.482 1.00 55.59 85 HIS A N 1
ATOM 661 C CA . HIS A 1 85 ? 32.861 -8.967 -40.606 1.00 55.59 85 HIS A CA 1
ATOM 662 C C . HIS A 1 85 ? 34.156 -8.193 -40.293 1.00 55.59 85 HIS A C 1
ATOM 664 O O . HIS A 1 85 ? 34.921 -7.913 -41.209 1.00 55.59 85 HIS A O 1
ATOM 670 N N . HIS A 1 86 ? 34.437 -7.872 -39.027 1.00 46.72 86 HIS A N 1
ATOM 671 C CA . HIS A 1 86 ? 35.686 -7.246 -38.585 1.00 46.72 86 HIS A CA 1
ATOM 672 C C . HIS A 1 86 ? 36.336 -8.114 -37.504 1.00 46.72 86 HIS A C 1
ATOM 674 O O . HIS A 1 86 ? 35.954 -8.063 -36.335 1.00 46.72 86 HIS A O 1
ATOM 680 N N . GLY A 1 87 ? 37.336 -8.903 -37.910 1.00 49.31 87 GLY A N 1
ATOM 681 C CA . GLY A 1 87 ? 38.162 -9.710 -37.012 1.00 49.31 87 GLY A CA 1
ATOM 682 C C . GLY A 1 87 ? 38.791 -8.913 -35.849 1.00 49.31 87 GLY A C 1
ATOM 683 O O . GLY A 1 87 ? 38.723 -7.684 -35.814 1.00 49.31 87 GLY A O 1
ATOM 684 N N . PRO A 1 88 ? 39.413 -9.615 -34.881 1.00 55.03 88 PRO A N 1
ATOM 685 C CA . PRO A 1 88 ? 39.654 -9.201 -33.491 1.00 55.03 88 PRO A CA 1
ATOM 686 C C . PRO A 1 88 ? 40.774 -8.154 -33.327 1.00 55.03 88 PRO A C 1
ATOM 688 O O . PRO A 1 88 ? 41.769 -8.354 -32.635 1.00 55.03 88 PRO A O 1
ATOM 691 N N . SER A 1 89 ? 40.588 -7.003 -33.959 1.00 52.16 89 SER A N 1
ATOM 692 C CA . SER A 1 89 ? 41.419 -5.806 -33.877 1.00 52.16 89 SER A CA 1
ATOM 693 C C . SER A 1 89 ? 40.539 -4.577 -34.119 1.00 52.16 89 SER A C 1
ATOM 695 O O . SER A 1 89 ? 40.762 -3.793 -35.038 1.00 52.16 89 SER A O 1
ATOM 697 N N . GLY A 1 90 ? 39.482 -4.438 -33.315 1.00 49.41 90 GLY A N 1
ATOM 698 C CA . GLY A 1 90 ? 38.603 -3.274 -33.335 1.00 49.41 90 GLY A CA 1
ATOM 699 C C . GLY A 1 90 ? 39.360 -2.022 -32.890 1.00 49.41 90 GLY A C 1
ATOM 700 O O . GLY A 1 90 ? 39.850 -1.944 -31.764 1.00 49.41 90 GLY A O 1
ATOM 701 N N . TRP A 1 91 ? 39.429 -1.052 -33.796 1.00 51.31 91 TRP A N 1
ATOM 702 C CA . TRP A 1 91 ? 40.109 0.251 -33.765 1.00 51.31 91 TRP A CA 1
ATOM 703 C C . TRP A 1 91 ? 39.993 1.091 -32.470 1.00 51.31 91 TRP A C 1
ATOM 705 O O . TRP A 1 91 ? 40.742 2.042 -32.283 1.00 51.31 91 TRP A O 1
ATOM 715 N N . LEU A 1 92 ? 39.105 0.731 -31.542 1.00 50.38 92 LEU A N 1
ATOM 716 C CA . LEU A 1 92 ? 38.895 1.434 -30.273 1.00 50.38 92 LEU A CA 1
ATOM 717 C C . LEU A 1 92 ? 39.820 0.992 -29.126 1.00 50.38 92 LEU A C 1
ATOM 719 O O . LEU A 1 92 ? 39.932 1.717 -28.143 1.00 50.38 92 LEU A O 1
ATOM 723 N N . ALA A 1 93 ? 40.488 -0.164 -29.227 1.00 43.16 93 ALA A N 1
ATOM 724 C CA . ALA A 1 93 ? 41.304 -0.705 -28.131 1.00 43.16 93 ALA A CA 1
ATOM 725 C C . ALA A 1 93 ? 42.821 -0.496 -28.294 1.00 43.16 93 ALA A C 1
ATOM 727 O O . ALA A 1 93 ? 43.585 -0.810 -27.382 1.00 43.16 93 ALA A O 1
ATOM 728 N N . ARG A 1 94 ? 43.290 0.030 -29.432 1.00 48.03 94 ARG A N 1
ATOM 729 C CA . ARG A 1 94 ? 44.726 0.188 -29.699 1.00 48.03 94 ARG A CA 1
ATOM 730 C C . ARG A 1 94 ? 45.066 1.662 -29.857 1.00 48.03 94 ARG A C 1
ATOM 732 O O . ARG A 1 94 ? 45.002 2.186 -30.957 1.00 48.03 94 ARG A O 1
ATOM 739 N N . THR A 1 95 ? 45.363 2.299 -28.720 1.00 57.34 95 THR A N 1
ATOM 740 C CA . THR A 1 95 ? 46.180 3.519 -28.581 1.00 57.34 95 THR A CA 1
ATOM 741 C C . THR A 1 95 ? 46.048 4.486 -29.755 1.00 57.34 95 THR A C 1
ATOM 743 O O . THR A 1 95 ? 46.793 4.365 -30.729 1.00 57.34 95 THR A O 1
ATOM 746 N N . TRP A 1 96 ? 45.114 5.439 -29.654 1.00 48.72 96 TRP A N 1
ATOM 747 C CA . TRP A 1 96 ? 45.037 6.575 -30.574 1.00 48.72 96 TRP A CA 1
ATOM 748 C C . TRP A 1 96 ? 46.459 7.074 -30.843 1.00 48.72 96 TRP A C 1
ATOM 750 O O . TRP A 1 96 ? 47.130 7.479 -29.890 1.00 48.72 96 TRP A O 1
ATOM 760 N N . PRO A 1 97 ? 46.973 6.970 -32.081 1.00 61.72 97 PRO A N 1
ATOM 761 C CA . PRO A 1 97 ? 48.336 7.366 -32.343 1.00 61.72 97 PRO A CA 1
ATOM 762 C C . PRO A 1 97 ? 48.371 8.861 -32.073 1.00 61.72 97 PRO A C 1
ATOM 764 O O . PRO A 1 97 ? 47.651 9.629 -32.707 1.00 61.72 97 PRO A O 1
ATOM 767 N N . THR A 1 98 ? 49.193 9.282 -31.120 1.00 61.91 98 THR A N 1
ATOM 768 C CA . THR A 1 98 ? 49.431 10.688 -30.775 1.00 61.91 98 THR A CA 1
ATOM 769 C C . THR A 1 98 ? 49.710 11.531 -32.031 1.00 61.91 98 THR A C 1
ATOM 771 O O . THR A 1 98 ? 49.381 12.712 -32.083 1.00 61.91 98 THR A O 1
ATOM 774 N N . GLY A 1 99 ? 50.214 10.889 -33.094 1.00 64.62 99 GLY A N 1
ATOM 775 C CA . GLY A 1 99 ? 50.375 11.456 -34.431 1.00 64.62 99 GLY A CA 1
ATOM 776 C C . GLY A 1 99 ? 49.089 11.948 -35.109 1.00 64.62 99 GLY A C 1
ATOM 777 O O . GLY A 1 99 ? 49.157 12.938 -35.821 1.00 64.62 99 GLY A O 1
ATOM 778 N N . ALA A 1 100 ? 47.918 11.343 -34.878 1.00 69.88 100 ALA A N 1
ATOM 779 C CA . ALA A 1 100 ? 46.656 11.816 -35.458 1.00 69.88 100 ALA A CA 1
ATOM 780 C C . ALA A 1 100 ? 46.189 13.124 -34.803 1.00 69.88 100 ALA A C 1
ATOM 782 O O . ALA A 1 100 ? 45.784 14.050 -35.501 1.00 69.88 100 ALA A O 1
ATOM 783 N N . MET A 1 101 ? 46.300 13.236 -33.474 1.00 75.69 101 MET A N 1
ATOM 784 C CA . MET A 1 101 ? 46.013 14.498 -32.782 1.00 75.69 101 MET A CA 1
ATOM 785 C C . MET A 1 101 ? 47.029 15.583 -33.140 1.00 75.69 101 MET A C 1
ATOM 787 O O . MET A 1 101 ? 46.631 16.719 -33.378 1.00 75.69 101 MET A O 1
ATOM 791 N N . ALA A 1 102 ? 48.315 15.237 -33.252 1.00 80.38 102 ALA A N 1
ATOM 792 C CA . ALA A 1 102 ? 49.344 16.170 -33.704 1.00 80.38 102 ALA A CA 1
ATOM 793 C C . ALA A 1 102 ? 49.093 16.643 -35.145 1.00 80.38 102 ALA A C 1
ATOM 795 O O . ALA A 1 102 ? 49.158 17.837 -35.405 1.00 80.38 102 ALA A O 1
ATOM 796 N N . PHE A 1 103 ? 48.722 15.737 -36.056 1.00 83.69 103 PHE A N 1
ATOM 797 C CA . PHE A 1 103 ? 48.370 16.076 -37.434 1.00 83.69 103 PHE A CA 1
ATOM 798 C C . PHE A 1 103 ? 47.193 17.057 -37.491 1.00 83.69 103 PHE A C 1
ATOM 800 O O . PHE A 1 103 ? 47.299 18.104 -38.126 1.00 83.69 103 PHE A O 1
ATOM 807 N N . TRP A 1 104 ? 46.101 16.772 -36.773 1.00 87.06 104 TRP A N 1
ATOM 808 C CA . TRP A 1 104 ? 44.946 17.673 -36.716 1.00 87.06 104 TRP A CA 1
ATOM 809 C C . TRP A 1 104 ? 45.275 19.020 -36.063 1.00 87.06 104 TRP A C 1
ATOM 811 O O . TRP A 1 104 ? 44.804 20.052 -36.540 1.00 87.06 104 TRP A O 1
ATOM 821 N N . ALA A 1 105 ? 46.122 19.038 -35.031 1.00 88.31 105 ALA A N 1
ATOM 822 C CA . ALA A 1 105 ? 46.605 20.274 -34.422 1.00 88.31 105 ALA A CA 1
ATOM 823 C C . ALA A 1 105 ? 47.450 21.101 -35.405 1.00 88.31 105 ALA A C 1
ATOM 825 O O . ALA A 1 105 ? 47.257 22.310 -35.502 1.00 88.31 105 ALA A O 1
ATOM 826 N N . THR A 1 106 ? 48.338 20.466 -36.176 1.00 90.81 106 THR A N 1
ATOM 827 C CA . THR A 1 106 ? 49.142 21.137 -37.207 1.00 90.81 106 THR A CA 1
ATOM 828 C C . THR A 1 106 ? 48.272 21.696 -38.329 1.00 90.81 106 THR A C 1
ATOM 830 O O . THR A 1 106 ? 48.493 22.830 -38.743 1.00 90.81 106 THR A O 1
ATOM 833 N N . VAL A 1 107 ? 47.266 20.948 -38.795 1.00 93.62 107 VAL A N 1
ATOM 834 C CA . VAL A 1 107 ? 46.327 21.417 -39.828 1.00 93.62 107 VAL A CA 1
ATOM 835 C C . VAL A 1 107 ? 45.552 22.638 -39.336 1.00 93.62 107 VAL A C 1
ATOM 837 O O . VAL A 1 107 ? 45.537 23.657 -40.019 1.00 93.62 107 VAL A O 1
ATOM 840 N N . LEU A 1 108 ? 44.979 22.577 -38.129 1.00 93.12 108 LEU A N 1
ATOM 841 C CA . LEU A 1 108 ? 44.265 23.710 -37.533 1.00 93.12 108 LEU A CA 1
ATOM 842 C C . LEU A 1 108 ? 45.167 24.932 -37.349 1.00 93.12 108 LEU A C 1
ATOM 844 O O . LEU A 1 108 ? 44.759 26.045 -37.674 1.00 93.12 108 LEU A O 1
ATOM 848 N N . LEU A 1 109 ? 46.395 24.728 -36.866 1.00 93.44 109 LEU A N 1
ATOM 849 C CA . LEU A 1 109 ? 47.368 25.802 -36.695 1.00 93.44 109 LEU A CA 1
ATOM 850 C C . LEU A 1 109 ? 47.725 26.443 -38.042 1.00 93.44 109 LEU A C 1
ATOM 852 O O . LEU A 1 109 ? 47.749 27.666 -38.143 1.00 93.44 109 LEU A O 1
ATOM 856 N N . ALA A 1 110 ? 47.963 25.637 -39.079 1.00 93.12 110 ALA A N 1
ATOM 857 C CA . ALA A 1 110 ? 48.274 26.123 -40.419 1.00 93.12 110 ALA A CA 1
ATOM 858 C C . ALA A 1 110 ? 47.104 26.918 -41.017 1.00 93.12 110 ALA A C 1
ATOM 860 O O . ALA A 1 110 ? 47.313 28.010 -41.541 1.00 93.12 110 ALA A O 1
ATOM 861 N N . THR A 1 111 ? 45.870 26.422 -40.884 1.00 94.31 111 THR A N 1
ATOM 862 C CA . THR A 1 111 ? 44.665 27.146 -41.315 1.00 94.31 111 THR A CA 1
ATOM 863 C C . THR A 1 111 ? 44.505 28.467 -40.567 1.00 94.31 111 THR A C 1
ATOM 865 O O . THR A 1 111 ? 44.227 29.485 -41.196 1.00 94.31 111 THR A O 1
ATOM 868 N N . TYR A 1 112 ? 44.728 28.477 -39.250 1.00 93.81 112 TYR A N 1
ATOM 869 C CA . TYR A 1 112 ? 44.690 29.698 -38.446 1.00 93.81 112 TYR A CA 1
ATOM 870 C C . TYR A 1 112 ? 45.744 30.715 -38.900 1.00 93.81 112 TYR A C 1
ATOM 872 O O . TYR A 1 112 ? 45.435 31.892 -39.060 1.00 93.81 112 TYR A O 1
ATOM 880 N N . LEU A 1 113 ? 46.974 30.265 -39.164 1.00 91.69 113 LEU A N 1
ATOM 881 C CA . LEU A 1 113 ? 48.062 31.119 -39.640 1.00 91.69 113 LEU A CA 1
ATOM 882 C C . LEU A 1 113 ? 47.729 31.757 -40.989 1.00 91.69 113 LEU A C 1
ATOM 884 O O . LEU A 1 113 ? 47.940 32.954 -41.153 1.00 91.69 113 LEU A O 1
ATOM 888 N N . ILE A 1 114 ? 47.168 30.983 -41.922 1.00 91.19 114 ILE A N 1
ATOM 889 C CA . ILE A 1 114 ? 46.723 31.492 -43.225 1.00 91.19 114 ILE A CA 1
ATOM 890 C C . ILE A 1 114 ? 45.611 32.526 -43.037 1.00 91.19 114 ILE A C 1
ATOM 892 O O . ILE A 1 114 ? 45.706 33.616 -43.589 1.00 91.19 114 ILE A O 1
ATOM 896 N N . ALA A 1 115 ? 44.595 32.221 -42.227 1.00 88.88 115 ALA A N 1
ATOM 897 C CA . ALA A 1 115 ? 43.492 33.142 -41.960 1.00 88.88 115 ALA A CA 1
ATOM 898 C C . ALA A 1 115 ? 43.944 34.440 -41.265 1.00 88.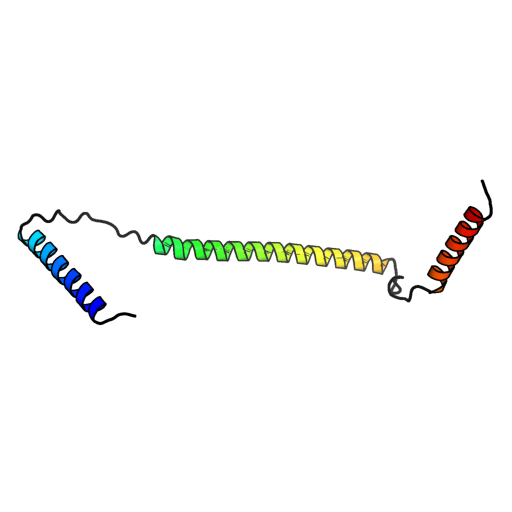88 115 ALA A C 1
ATOM 900 O O . ALA A 1 115 ? 43.335 35.484 -41.471 1.00 88.88 115 ALA A O 1
ATOM 901 N N . TYR A 1 116 ? 44.995 34.380 -40.442 1.00 89.81 116 TYR A N 1
ATOM 902 C CA . TYR A 1 116 ? 45.520 35.533 -39.711 1.00 89.81 116 TYR A CA 1
ATOM 903 C C . TYR A 1 116 ? 46.493 36.388 -40.541 1.00 89.81 116 TYR A C 1
ATOM 905 O O . TYR A 1 116 ? 46.454 37.613 -40.458 1.00 89.81 116 TYR A O 1
ATOM 913 N N . TYR A 1 117 ? 47.380 35.765 -41.327 1.00 87.12 117 TYR A N 1
ATOM 914 C CA . TYR A 1 117 ? 48.421 36.469 -42.093 1.00 87.12 117 TYR A CA 1
ATOM 915 C C . TYR A 1 117 ? 48.008 36.876 -43.504 1.00 87.12 117 TYR A C 1
ATOM 917 O O . TYR A 1 117 ? 48.699 37.696 -44.106 1.00 87.12 117 TYR A O 1
ATOM 925 N N . VAL A 1 118 ? 46.928 36.314 -44.045 1.00 83.00 118 VAL A N 1
ATOM 926 C CA . VAL A 1 118 ? 46.329 36.791 -45.291 1.00 83.00 118 VAL A CA 1
ATOM 927 C C . VAL A 1 118 ? 45.208 37.757 -44.904 1.00 83.00 118 VAL A C 1
ATOM 929 O O . VAL A 1 118 ? 44.099 37.298 -44.631 1.00 83.00 118 VAL A O 1
ATOM 932 N N . PRO A 1 119 ? 45.473 39.076 -44.815 1.00 69.94 119 PRO A N 1
ATOM 933 C CA . PRO A 1 119 ? 44.401 40.041 -44.636 1.00 69.94 119 PRO A CA 1
ATOM 934 C C . PRO A 1 119 ? 43.490 39.961 -45.865 1.00 69.94 119 PRO A C 1
ATOM 936 O O . PRO A 1 119 ? 43.951 40.151 -46.992 1.00 69.94 119 PRO A O 1
ATOM 939 N N . LEU A 1 120 ? 42.222 39.615 -45.638 1.00 62.31 120 LEU A N 1
ATOM 940 C CA . LEU A 1 120 ? 41.144 39.892 -46.587 1.00 62.31 120 LEU A CA 1
ATOM 941 C C . LEU A 1 120 ? 40.922 41.403 -46.706 1.00 62.31 120 LEU A C 1
ATOM 943 O O . LEU A 1 120 ? 41.020 42.092 -45.664 1.00 62.31 120 LEU A O 1
#

pLDDT: mean 80.91, std 13.64, range [43.16, 97.94]